Protein AF-A0AAI9RRG1-F1 (afdb_monomer_lite)

pLDDT: mean 95.92, std 4.25, range [77.69, 98.62]

Foldseek 3Di:
DDLVVLVVVLVVLVVVLVVLVVVLVVCVVVVVVVVNVVSVVVSVVSVVVNVVSVVVNVVD

Secondary structure (DSSP, 8-state):
--HHHHHHHHHHHHHHHHHHHHHHHHHHHTT-HHHHHHHHHHHHHHHHHHHHHHHHHHT-

Structure (mmCIF, N/CA/C/O backbone):
data_AF-A0AAI9RRG1-F1
#
_entry.id   AF-A0AAI9RRG1-F1
#
loop_
_atom_site.group_PDB
_atom_site.id
_atom_site.type_symbol
_atom_site.label_atom_id
_atom_site.label_alt_id
_atom_site.label_comp_id
_atom_site.label_asym_id
_atom_site.label_entity_id
_atom_site.label_seq_id
_atom_site.pdbx_PDB_ins_code
_atom_site.Cartn_x
_atom_site.Cartn_y
_atom_site.Cartn_z
_atom_site.occupancy
_atom_site.B_iso_or_equiv
_atom_site.auth_seq_id
_atom_site.auth_comp_id
_atom_site.auth_asym_id
_atom_site.auth_atom_id
_atom_site.pdbx_PDB_model_num
ATOM 1 N N . MET A 1 1 ? -6.062 -7.326 17.071 1.00 77.69 1 MET A N 1
ATOM 2 C CA . MET A 1 1 ? -5.650 -5.917 16.970 1.00 77.69 1 MET A CA 1
ATOM 3 C C . MET A 1 1 ? -6.743 -5.071 17.582 1.00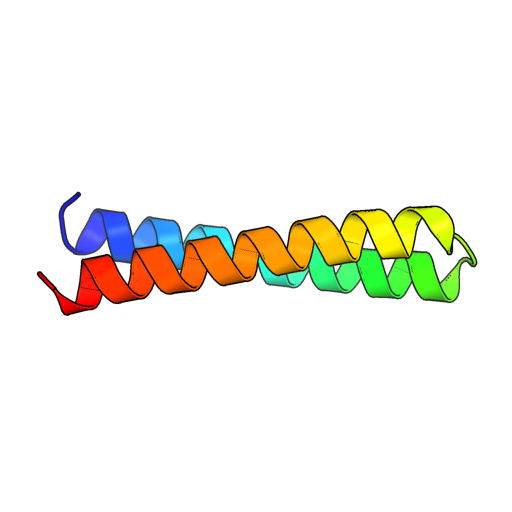 77.69 1 MET A C 1
ATOM 5 O O . MET A 1 1 ? -7.908 -5.416 17.413 1.00 77.69 1 MET A O 1
ATOM 9 N N . ASN A 1 2 ? -6.389 -4.022 18.307 1.00 96.06 2 ASN A N 1
ATOM 10 C CA . ASN A 1 2 ? -7.339 -2.995 18.719 1.00 96.06 2 ASN A CA 1
ATOM 11 C C . ASN A 1 2 ? -7.536 -1.961 17.591 1.00 96.06 2 ASN A C 1
ATOM 13 O O . ASN A 1 2 ? -6.823 -1.976 16.585 1.00 96.06 2 ASN A O 1
ATOM 17 N N . LYS A 1 3 ? -8.508 -1.059 17.766 1.00 97.44 3 LYS A N 1
ATOM 18 C CA . LYS A 1 3 ? -8.822 -0.001 16.797 1.00 97.44 3 LYS A CA 1
ATOM 19 C C . LYS A 1 3 ? -7.590 0.820 16.386 1.00 97.44 3 LYS A C 1
ATOM 21 O O . LYS A 1 3 ? -7.362 1.004 15.195 1.00 97.44 3 LYS A O 1
ATOM 26 N N . GLN A 1 4 ? -6.778 1.256 17.350 1.00 97.94 4 GLN A N 1
ATOM 27 C CA . GLN A 1 4 ? -5.605 2.099 17.085 1.00 97.94 4 GLN A CA 1
ATOM 28 C C . GLN A 1 4 ? -4.530 1.354 16.286 1.00 97.94 4 GLN A C 1
ATOM 30 O O . GLN A 1 4 ? -3.934 1.923 15.378 1.00 97.94 4 GLN A O 1
ATOM 35 N N . GLU A 1 5 ? -4.302 0.074 16.588 1.00 98.00 5 GLU A N 1
ATOM 36 C CA . GLU A 1 5 ? -3.351 -0.766 15.850 1.00 98.00 5 GLU A CA 1
ATOM 37 C C . GLU A 1 5 ? -3.773 -0.946 14.385 1.00 98.00 5 GLU A C 1
ATOM 39 O O . GLU A 1 5 ? -2.925 -0.929 13.496 1.00 98.00 5 GLU A O 1
ATOM 44 N N . LEU A 1 6 ? -5.075 -1.108 14.116 1.00 98.19 6 LEU A N 1
ATOM 45 C CA . LEU A 1 6 ? -5.591 -1.223 12.747 1.00 98.19 6 LEU A CA 1
ATOM 46 C C . LEU A 1 6 ? -5.497 0.097 11.989 1.00 98.19 6 LEU A C 1
ATOM 48 O O . LEU A 1 6 ? -5.046 0.105 10.849 1.00 98.19 6 LEU A O 1
ATOM 52 N N . GLU A 1 7 ? -5.889 1.207 12.615 1.00 98.12 7 GLU A N 1
ATOM 53 C CA . GLU A 1 7 ? -5.771 2.542 12.020 1.00 98.12 7 GLU A CA 1
ATOM 54 C C . GLU A 1 7 ? -4.312 2.872 11.682 1.00 98.12 7 GLU A C 1
ATOM 56 O O . GLU A 1 7 ? -4.036 3.384 10.596 1.00 98.12 7 GLU A O 1
ATOM 61 N N . TYR A 1 8 ? -3.376 2.512 12.566 1.00 98.50 8 TYR A N 1
ATOM 62 C CA . TYR A 1 8 ? -1.944 2.660 12.322 1.00 98.50 8 TYR A CA 1
ATOM 63 C C . TYR A 1 8 ? -1.469 1.806 11.140 1.00 98.50 8 TYR A C 1
ATOM 65 O O . TYR A 1 8 ? -0.863 2.341 10.216 1.00 98.50 8 TYR A O 1
ATOM 73 N N . ALA A 1 9 ? -1.807 0.513 11.117 1.00 98.19 9 ALA A N 1
ATOM 74 C CA . ALA A 1 9 ? -1.426 -0.384 10.025 1.00 98.19 9 ALA A CA 1
ATOM 75 C C . ALA A 1 9 ? -2.002 0.064 8.668 1.00 98.19 9 ALA A C 1
ATOM 77 O O . ALA A 1 9 ? -1.332 -0.022 7.642 1.00 98.19 9 ALA A O 1
ATOM 78 N N . ILE A 1 10 ? -3.237 0.579 8.650 1.00 98.56 10 ILE A N 1
ATOM 79 C CA . ILE A 1 10 ? -3.853 1.153 7.446 1.00 98.56 10 ILE A CA 1
ATOM 80 C C . ILE A 1 10 ? -3.096 2.404 6.996 1.00 98.56 10 ILE A C 1
ATOM 82 O O . ILE A 1 10 ? -2.876 2.584 5.799 1.00 98.56 10 ILE A O 1
ATOM 86 N N . ALA A 1 11 ? -2.734 3.289 7.927 1.00 98.56 11 ALA A N 1
ATOM 87 C CA . ALA A 1 11 ? -2.013 4.515 7.607 1.00 98.56 11 ALA A CA 1
ATOM 88 C C . ALA A 1 11 ? -0.619 4.219 7.039 1.00 98.56 11 ALA A C 1
ATOM 90 O O . ALA A 1 11 ? -0.261 4.786 6.010 1.00 98.56 11 ALA A O 1
ATOM 91 N N . GLU A 1 12 ? 0.123 3.303 7.662 1.00 98.44 12 GLU A N 1
ATOM 92 C CA . GLU A 1 12 ? 1.434 2.844 7.196 1.00 98.44 12 GLU A CA 1
ATOM 93 C C . GLU A 1 12 ? 1.336 2.238 5.789 1.00 98.44 12 GLU A C 1
ATOM 95 O O . GLU A 1 12 ? 1.987 2.716 4.860 1.00 98.44 12 GLU A O 1
ATOM 100 N N . LEU A 1 13 ? 0.418 1.288 5.583 1.00 98.50 13 LEU A N 1
ATOM 101 C CA . LEU A 1 13 ? 0.239 0.640 4.283 1.00 98.50 13 LEU A CA 1
ATOM 102 C C . LEU A 1 13 ? -0.184 1.627 3.180 1.00 98.50 13 LEU A C 1
ATOM 104 O O . LEU A 1 13 ? 0.209 1.470 2.027 1.00 98.50 13 LEU A O 1
ATOM 108 N N . LYS A 1 14 ? -0.952 2.676 3.511 1.00 98.44 14 LYS A N 1
ATOM 109 C CA . LYS A 1 14 ? -1.284 3.752 2.560 1.00 98.44 14 LYS A CA 1
ATOM 110 C C . LYS A 1 14 ? -0.071 4.603 2.182 1.00 98.44 14 LYS A C 1
ATOM 112 O O . LYS A 1 14 ? 0.005 5.040 1.036 1.00 98.44 14 LYS A O 1
ATOM 117 N N . MET A 1 15 ? 0.856 4.858 3.108 1.00 98.31 15 MET A N 1
ATOM 118 C CA . MET A 1 15 ? 2.091 5.587 2.790 1.00 98.31 15 MET A CA 1
ATOM 119 C C . MET A 1 15 ? 2.959 4.778 1.823 1.00 98.31 15 MET A C 1
ATOM 121 O O . MET A 1 15 ? 3.394 5.311 0.800 1.00 98.31 15 MET A O 1
ATOM 125 N N . ASP A 1 16 ? 3.125 3.483 2.098 1.00 98.12 16 ASP A N 1
ATOM 126 C CA . ASP A 1 16 ? 3.865 2.568 1.224 1.00 98.12 16 ASP A CA 1
ATOM 127 C C . ASP A 1 16 ? 3.212 2.452 -0.156 1.00 98.12 16 ASP A C 1
ATOM 129 O O . ASP A 1 16 ? 3.902 2.499 -1.175 1.00 98.12 16 ASP A O 1
ATOM 133 N N . TYR A 1 17 ? 1.879 2.374 -0.201 1.00 98.25 17 TYR A N 1
ATOM 134 C CA . TYR A 1 17 ? 1.109 2.337 -1.443 1.00 98.25 17 TYR A CA 1
ATOM 135 C C . TYR A 1 17 ? 1.406 3.548 -2.337 1.00 98.25 17 TYR A C 1
ATOM 137 O O . TYR A 1 17 ? 1.732 3.377 -3.511 1.00 98.25 17 TYR A O 1
ATOM 145 N N . VAL A 1 18 ? 1.363 4.766 -1.783 1.00 98.00 18 VAL A N 1
ATOM 146 C CA . VAL A 1 18 ? 1.649 6.001 -2.537 1.00 98.00 18 VAL A CA 1
ATOM 147 C C . VAL A 1 18 ? 3.092 6.024 -3.039 1.00 98.00 18 VAL A C 1
ATOM 149 O O . VAL A 1 18 ? 3.338 6.370 -4.195 1.00 98.00 18 VAL A O 1
ATOM 152 N N . SER A 1 19 ? 4.053 5.627 -2.199 1.00 97.81 19 SER A N 1
ATOM 153 C CA . SER A 1 19 ? 5.455 5.545 -2.623 1.00 97.81 19 SER A CA 1
ATOM 154 C C . SER A 1 19 ? 5.632 4.554 -3.776 1.00 97.81 19 SER A C 1
ATOM 156 O O . SER A 1 19 ? 6.315 4.850 -4.757 1.00 97.81 19 SER A O 1
ATOM 158 N N . HIS A 1 20 ? 4.997 3.387 -3.675 1.00 97.88 20 HIS A N 1
ATOM 159 C CA . HIS A 1 20 ? 5.106 2.317 -4.658 1.00 97.88 20 HIS A CA 1
ATOM 160 C C . HIS A 1 20 ? 4.438 2.680 -5.994 1.00 97.88 20 HIS A C 1
ATOM 162 O O . HIS A 1 20 ? 4.975 2.339 -7.046 1.00 97.88 20 HIS A O 1
ATOM 168 N N . GLN A 1 21 ? 3.336 3.443 -5.983 1.00 97.06 21 GLN A N 1
ATOM 169 C CA . GLN A 1 21 ? 2.752 4.021 -7.204 1.00 97.06 21 GLN A CA 1
ATOM 170 C C . GLN A 1 21 ? 3.727 4.962 -7.921 1.00 97.06 21 GLN A C 1
ATOM 172 O O . GLN A 1 21 ? 3.936 4.825 -9.124 1.00 97.06 21 GLN A O 1
ATOM 177 N N . GLY A 1 22 ? 4.396 5.855 -7.187 1.00 96.94 22 GLY A N 1
ATOM 178 C CA . GLY A 1 22 ? 5.402 6.744 -7.778 1.00 96.94 22 GLY A CA 1
ATOM 179 C C . GLY A 1 22 ? 6.593 5.989 -8.382 1.00 96.94 22 GLY A C 1
ATOM 180 O O . GLY A 1 22 ? 7.194 6.437 -9.358 1.00 96.94 22 GLY A O 1
ATOM 181 N N . ASP A 1 23 ? 6.941 4.824 -7.837 1.00 95.81 23 ASP A N 1
ATOM 182 C CA . ASP A 1 23 ? 7.973 3.967 -8.420 1.00 95.81 23 ASP A CA 1
ATOM 183 C C . ASP A 1 23 ? 7.489 3.233 -9.678 1.00 95.81 23 ASP A C 1
ATOM 185 O O . ASP A 1 23 ? 8.277 3.061 -10.609 1.00 95.81 23 ASP A O 1
ATOM 189 N N . ILE A 1 24 ? 6.205 2.869 -9.762 1.00 96.62 24 ILE A N 1
ATOM 190 C CA . ILE A 1 24 ? 5.594 2.351 -10.998 1.00 96.62 24 ILE A CA 1
ATOM 191 C C . ILE A 1 24 ? 5.677 3.399 -12.111 1.00 96.62 24 ILE A C 1
ATOM 193 O O . ILE A 1 24 ? 6.218 3.095 -13.173 1.00 96.62 24 ILE A O 1
ATOM 197 N N . GLU A 1 25 ? 5.264 4.642 -11.851 1.00 96.12 25 GLU A N 1
ATOM 198 C CA . GLU A 1 25 ? 5.332 5.736 -12.836 1.00 96.12 25 GLU A CA 1
ATOM 199 C C . GLU A 1 25 ? 6.769 5.948 -13.359 1.00 96.12 25 GLU A C 1
ATOM 201 O O . GLU A 1 25 ? 7.017 6.137 -14.556 1.00 96.12 25 GLU A O 1
ATOM 206 N N . LYS A 1 26 ? 7.772 5.855 -12.476 1.00 96.19 26 LYS A N 1
ATOM 207 C CA . LYS A 1 26 ? 9.188 5.907 -12.882 1.00 96.19 26 LYS A CA 1
ATOM 208 C C . LYS A 1 26 ? 9.586 4.715 -13.754 1.00 96.19 26 LYS A C 1
ATOM 210 O O . LYS A 1 26 ? 10.339 4.878 -14.714 1.00 96.19 26 LYS A O 1
ATOM 215 N N . LEU A 1 27 ? 9.132 3.505 -13.430 1.00 95.00 27 LEU A N 1
ATOM 216 C CA . LEU A 1 27 ? 9.440 2.303 -14.212 1.00 95.00 27 LEU A CA 1
ATOM 217 C C . LEU A 1 27 ? 8.808 2.355 -15.609 1.00 95.00 27 LEU A C 1
ATOM 219 O O . LEU A 1 27 ? 9.463 1.975 -16.582 1.00 95.00 27 LEU A O 1
ATOM 223 N N . GLU A 1 28 ? 7.586 2.876 -15.714 1.00 92.31 28 GLU A N 1
ATOM 224 C CA . GLU A 1 28 ? 6.889 3.102 -16.983 1.00 92.31 28 GLU A CA 1
ATOM 225 C C . GLU A 1 28 ? 7.638 4.112 -17.857 1.00 92.31 28 GLU A C 1
ATOM 227 O O . GLU A 1 28 ? 7.929 3.837 -19.022 1.00 92.31 28 GLU A O 1
ATOM 232 N N . THR A 1 29 ? 8.039 5.249 -17.282 1.00 92.44 29 THR A N 1
ATOM 233 C CA . THR A 1 29 ? 8.747 6.312 -18.019 1.00 92.44 29 THR A CA 1
ATOM 234 C C . THR A 1 29 ? 10.165 5.928 -18.442 1.00 92.44 29 THR A C 1
ATOM 236 O O . THR A 1 29 ? 10.676 6.448 -19.432 1.00 92.44 29 THR A O 1
ATOM 239 N N . THR A 1 30 ? 10.805 4.998 -17.730 1.00 93.12 30 THR A N 1
ATOM 240 C CA . THR A 1 30 ? 12.164 4.515 -18.035 1.00 93.12 30 THR A CA 1
ATOM 241 C C . THR A 1 30 ? 12.192 3.254 -18.907 1.00 93.12 30 THR A C 1
ATOM 243 O O . THR A 1 30 ? 13.275 2.780 -19.247 1.00 93.12 30 THR A O 1
ATOM 246 N N . GLY A 1 31 ? 11.031 2.719 -19.306 1.00 85.81 31 GLY A N 1
ATOM 247 C CA . GLY A 1 31 ? 10.928 1.605 -20.256 1.00 85.81 31 GLY A CA 1
ATOM 248 C C . GLY A 1 31 ? 11.134 0.206 -19.660 1.00 85.81 31 GLY A C 1
ATOM 249 O O . GLY A 1 31 ? 11.400 -0.743 -20.398 1.00 85.81 31 GLY A O 1
ATOM 250 N N . HIS A 1 32 ? 10.993 0.035 -18.342 1.00 87.75 32 HIS A N 1
ATOM 251 C CA . HIS A 1 32 ? 11.181 -1.250 -17.657 1.00 87.75 32 HIS A CA 1
ATOM 252 C C . HIS A 1 32 ? 9.876 -2.065 -17.572 1.00 87.75 32 HIS A C 1
ATOM 254 O O . HIS A 1 32 ? 9.454 -2.453 -16.483 1.00 87.75 32 HIS A O 1
ATOM 260 N N . ALA A 1 33 ? 9.237 -2.365 -18.708 1.00 82.12 33 ALA A N 1
ATOM 261 C CA . ALA A 1 33 ? 7.897 -2.977 -18.760 1.00 82.12 33 ALA A CA 1
ATOM 262 C C . ALA A 1 33 ? 7.737 -4.258 -17.905 1.00 82.12 33 ALA A C 1
ATOM 264 O O . ALA A 1 33 ? 6.762 -4.402 -17.176 1.00 82.12 33 ALA A O 1
ATOM 265 N N . GLY A 1 34 ? 8.724 -5.164 -17.899 1.00 84.94 34 GLY A N 1
ATOM 266 C CA . GLY A 1 34 ? 8.671 -6.377 -17.060 1.00 84.94 34 GLY A CA 1
ATOM 267 C C . GLY A 1 34 ? 8.807 -6.124 -15.548 1.00 84.94 34 GLY A C 1
ATOM 268 O O . GLY A 1 34 ? 8.510 -7.000 -14.736 1.00 84.94 34 GLY A O 1
ATOM 269 N N . MET A 1 35 ? 9.281 -4.943 -15.146 1.00 90.88 35 MET A N 1
ATOM 270 C CA . MET A 1 35 ? 9.319 -4.509 -13.746 1.00 90.88 35 MET A CA 1
ATOM 271 C C . MET A 1 35 ? 8.023 -3.797 -13.348 1.00 90.88 35 MET A C 1
ATOM 273 O O . MET A 1 35 ? 7.638 -3.907 -12.185 1.00 90.88 35 MET A O 1
ATOM 277 N N . VAL A 1 36 ? 7.349 -3.140 -14.302 1.00 94.44 36 VAL A N 1
ATOM 278 C CA . VAL A 1 36 ? 6.016 -2.540 -14.125 1.00 94.44 36 VAL A CA 1
ATOM 279 C C . VAL A 1 36 ? 5.006 -3.617 -13.745 1.00 94.44 36 VAL A C 1
ATOM 281 O O . VAL A 1 36 ? 4.445 -3.536 -12.662 1.00 94.44 36 VAL A O 1
ATOM 284 N N . GLU A 1 37 ? 4.893 -4.701 -14.518 1.00 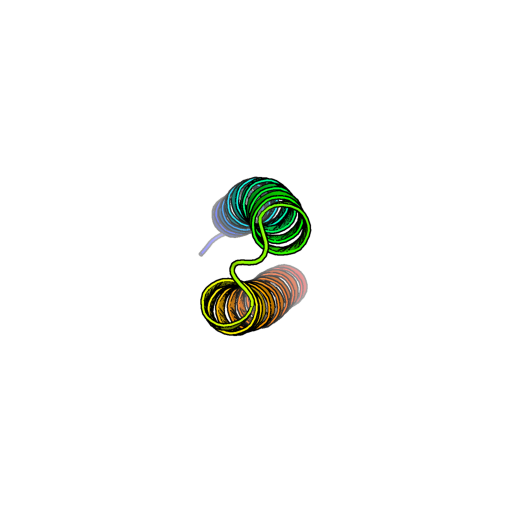93.81 37 GLU A N 1
ATOM 285 C CA . GLU A 1 37 ? 3.949 -5.798 -14.227 1.00 93.81 37 GLU A CA 1
ATOM 286 C C . GLU A 1 37 ? 4.155 -6.382 -12.813 1.00 93.81 37 GLU A C 1
ATOM 288 O O . GLU A 1 37 ? 3.223 -6.588 -12.035 1.00 93.81 37 GLU A O 1
ATOM 293 N N . LYS A 1 38 ? 5.415 -6.597 -12.414 1.00 95.44 38 LYS A N 1
ATOM 294 C CA . LYS A 1 38 ? 5.741 -7.072 -11.058 1.00 95.44 38 LYS A CA 1
ATOM 295 C C . LYS A 1 38 ? 5.386 -6.058 -9.979 1.00 95.44 38 LYS A C 1
ATOM 297 O O . LYS A 1 38 ? 5.142 -6.454 -8.838 1.00 95.44 38 LYS A O 1
ATOM 302 N N . ALA A 1 39 ? 5.475 -4.771 -10.285 1.00 96.00 39 ALA A N 1
ATOM 303 C CA . ALA A 1 39 ? 5.120 -3.708 -9.367 1.00 96.00 39 ALA A CA 1
ATOM 304 C C . ALA A 1 39 ? 3.592 -3.567 -9.266 1.00 96.00 39 ALA A C 1
ATOM 306 O O . ALA A 1 39 ? 3.090 -3.501 -8.148 1.00 96.00 39 ALA A O 1
ATOM 307 N N . GLU A 1 40 ? 2.843 -3.674 -10.360 1.00 96.56 40 GLU A N 1
ATOM 308 C CA . GLU A 1 40 ? 1.374 -3.725 -10.354 1.00 96.56 40 GLU A CA 1
ATOM 309 C C . GLU A 1 40 ? 0.847 -4.913 -9.536 1.00 96.56 40 GLU A C 1
ATOM 311 O O . GLU A 1 40 ? -0.010 -4.741 -8.674 1.00 96.56 40 GLU A O 1
ATOM 316 N N . LEU A 1 41 ? 1.443 -6.103 -9.679 1.00 97.31 41 LEU A N 1
ATOM 317 C CA . LEU A 1 41 ? 1.094 -7.266 -8.848 1.00 97.31 41 LEU A CA 1
ATOM 318 C C . LEU A 1 41 ? 1.339 -7.037 -7.348 1.00 97.31 41 LEU A C 1
ATOM 320 O O . LEU A 1 41 ? 0.677 -7.643 -6.503 1.00 97.31 41 LEU A O 1
ATOM 324 N N . ARG A 1 42 ? 2.328 -6.209 -6.984 1.00 96.88 42 ARG A N 1
ATOM 325 C CA . ARG A 1 42 ? 2.529 -5.804 -5.584 1.00 96.88 42 ARG A CA 1
ATOM 326 C C . ARG A 1 42 ? 1.476 -4.789 -5.153 1.00 96.88 42 ARG A C 1
ATOM 328 O O . ARG A 1 42 ? 0.975 -4.921 -4.042 1.00 96.88 42 ARG A O 1
ATOM 335 N N . LEU A 1 43 ? 1.122 -3.845 -6.023 1.00 97.94 43 LEU A N 1
ATOM 336 C CA . LEU A 1 43 ? 0.083 -2.848 -5.772 1.00 97.94 43 LEU A CA 1
ATOM 337 C C . LEU A 1 43 ? -1.267 -3.527 -5.486 1.00 97.94 43 LEU A C 1
ATOM 339 O O . LEU A 1 43 ? -1.870 -3.272 -4.449 1.00 97.94 43 LEU A O 1
ATOM 343 N N . GLU A 1 44 ? -1.666 -4.497 -6.313 1.00 98.12 44 GLU A N 1
ATOM 344 C CA . GLU A 1 44 ? -2.901 -5.274 -6.126 1.00 98.12 44 GLU A CA 1
ATOM 345 C C . GLU A 1 44 ? -2.927 -6.005 -4.768 1.00 98.12 44 GLU A C 1
ATOM 347 O O . GLU A 1 44 ? -3.950 -6.068 -4.082 1.00 98.12 44 GLU A O 1
ATOM 352 N N . LYS A 1 45 ? -1.787 -6.556 -4.330 1.00 98.31 45 LYS A N 1
ATOM 353 C CA . LYS A 1 45 ? -1.688 -7.200 -3.010 1.00 98.31 45 LYS A CA 1
ATOM 354 C C . LYS A 1 45 ? -1.883 -6.201 -1.87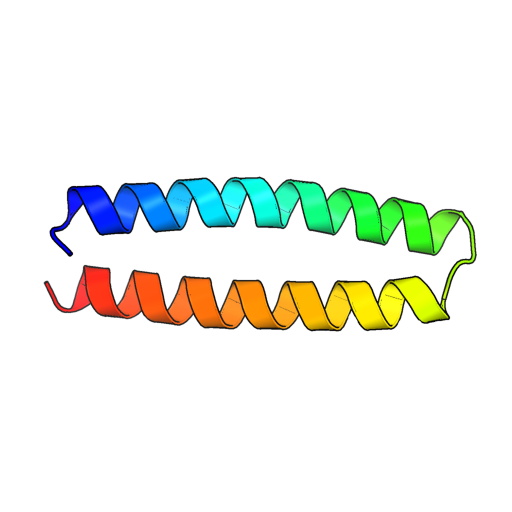3 1.00 98.31 45 LYS A C 1
ATOM 356 O O . LYS A 1 45 ? -2.576 -6.535 -0.913 1.00 98.31 45 LYS A O 1
ATOM 361 N N . MET A 1 46 ? -1.312 -5.001 -1.986 1.00 98.44 46 MET A N 1
ATOM 362 C CA . MET A 1 46 ? -1.513 -3.938 -0.995 1.00 98.44 46 MET A CA 1
ATOM 363 C C . MET A 1 46 ? -2.988 -3.527 -0.921 1.00 98.44 46 MET A C 1
ATOM 365 O O . MET A 1 46 ? -3.513 -3.348 0.173 1.00 98.44 46 MET A O 1
ATOM 369 N N . GLU A 1 47 ? -3.689 -3.446 -2.055 1.00 98.44 47 GLU A N 1
ATOM 370 C CA . GLU A 1 47 ? -5.121 -3.106 -2.097 1.00 98.44 47 GLU A CA 1
ATOM 371 C C . GLU A 1 47 ? -5.980 -4.148 -1.383 1.00 98.44 47 GLU A C 1
ATOM 373 O O . GLU A 1 47 ? -6.841 -3.800 -0.572 1.00 98.44 47 GLU A O 1
ATOM 378 N N . ARG A 1 48 ? -5.702 -5.437 -1.615 1.00 98.62 48 ARG A N 1
ATOM 379 C CA . ARG A 1 48 ? -6.370 -6.533 -0.897 1.00 98.62 48 ARG A CA 1
ATOM 380 C C . ARG A 1 48 ? -6.105 -6.457 0.608 1.00 98.62 48 ARG A C 1
ATOM 382 O O . ARG A 1 48 ? -7.039 -6.569 1.397 1.00 98.62 48 ARG A O 1
ATOM 389 N N . GLN A 1 49 ? -4.860 -6.200 1.011 1.00 98.31 49 GLN A N 1
ATOM 390 C CA . GLN A 1 49 ? -4.499 -6.036 2.423 1.00 98.31 49 GLN A CA 1
ATOM 391 C C . GLN A 1 49 ? -5.191 -4.825 3.065 1.00 98.31 49 GLN A C 1
ATOM 393 O O . GLN A 1 49 ? -5.706 -4.934 4.179 1.00 98.31 49 GLN A O 1
ATOM 398 N N . LEU A 1 50 ? -5.271 -3.687 2.367 1.00 98.62 50 LEU A N 1
ATOM 399 C CA . LEU A 1 50 ? -6.021 -2.517 2.828 1.00 98.62 50 LEU A CA 1
ATOM 400 C C . LEU A 1 50 ? -7.505 -2.841 3.004 1.00 98.62 50 LEU A C 1
ATOM 402 O O . LEU A 1 50 ? -8.093 -2.447 4.011 1.00 98.62 50 LEU A O 1
ATOM 406 N N . ALA A 1 51 ? -8.118 -3.554 2.058 1.00 98.56 51 ALA A N 1
ATOM 407 C CA . ALA A 1 51 ? -9.516 -3.961 2.163 1.00 98.56 51 ALA A CA 1
ATOM 408 C C . ALA A 1 51 ? -9.753 -4.850 3.396 1.00 98.56 51 ALA A C 1
ATOM 410 O O . ALA A 1 51 ? -10.668 -4.588 4.174 1.00 98.56 51 ALA A O 1
ATOM 411 N N . GLU A 1 52 ? -8.884 -5.836 3.635 1.00 98.44 52 GLU A N 1
ATOM 412 C CA . GLU A 1 52 ? -8.961 -6.701 4.817 1.00 98.44 52 GLU A CA 1
ATOM 413 C C . GLU A 1 52 ? -8.815 -5.929 6.135 1.00 98.44 52 GLU A C 1
ATOM 415 O O . GLU A 1 52 ? -9.539 -6.199 7.093 1.00 98.44 52 GLU A O 1
ATOM 420 N N . LEU A 1 53 ? -7.880 -4.976 6.211 1.00 98.38 53 LEU A N 1
ATOM 421 C CA . LEU A 1 53 ? -7.684 -4.159 7.410 1.00 98.38 53 LEU A CA 1
ATOM 422 C C . LEU A 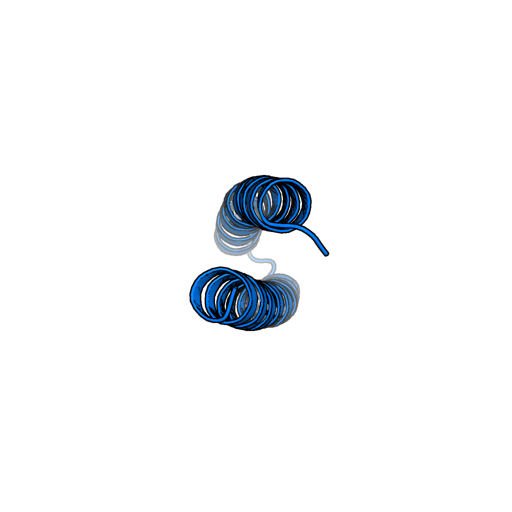1 53 ? -8.880 -3.237 7.671 1.00 98.38 53 LEU A C 1
ATOM 424 O O . LEU A 1 53 ? -9.320 -3.129 8.814 1.00 98.38 53 LEU A O 1
ATOM 428 N N . ASN A 1 54 ? -9.434 -2.614 6.627 1.00 98.12 54 ASN A N 1
ATOM 429 C CA . ASN A 1 54 ? -10.634 -1.786 6.753 1.00 98.12 54 ASN A CA 1
ATOM 430 C C . ASN A 1 54 ? -11.850 -2.615 7.180 1.00 98.12 54 ASN A C 1
ATOM 432 O O . ASN A 1 54 ? -12.618 -2.158 8.021 1.00 98.12 54 ASN A O 1
ATOM 436 N N . GLN A 1 55 ? -12.002 -3.838 6.660 1.00 98.44 55 GLN A N 1
ATOM 437 C CA . GLN A 1 55 ? -13.066 -4.746 7.086 1.00 98.44 55 GLN A CA 1
ATOM 438 C C . GLN A 1 55 ? -12.928 -5.090 8.575 1.00 98.44 55 GLN A C 1
ATOM 440 O O . GLN A 1 55 ? -13.870 -4.914 9.339 1.00 98.44 55 GLN A O 1
ATOM 445 N N . LYS A 1 56 ? -11.723 -5.471 9.022 1.00 98.06 56 LYS A N 1
ATOM 446 C CA . LYS A 1 56 ? -11.441 -5.738 10.445 1.00 98.06 56 LYS A CA 1
ATOM 447 C C . LYS A 1 56 ? -11.718 -4.530 11.341 1.00 98.06 56 LYS A C 1
ATOM 449 O O . LYS A 1 56 ? -12.134 -4.712 12.477 1.00 98.06 56 LYS A O 1
ATOM 454 N N . LEU A 1 57 ? -11.449 -3.317 10.854 1.00 97.69 57 LEU A N 1
ATOM 455 C CA . LEU A 1 57 ? -11.720 -2.075 11.579 1.00 97.69 57 LEU A CA 1
ATOM 456 C C . LEU A 1 57 ? -13.221 -1.763 11.653 1.00 97.69 57 LEU A C 1
ATOM 458 O O . LEU A 1 57 ? -13.667 -1.209 12.652 1.00 97.69 57 LEU A O 1
ATOM 462 N N . ALA A 1 58 ? -13.982 -2.098 10.612 1.00 97.44 58 ALA A N 1
ATOM 463 C CA . ALA A 1 58 ? -15.431 -1.925 10.580 1.00 97.44 58 ALA A CA 1
ATOM 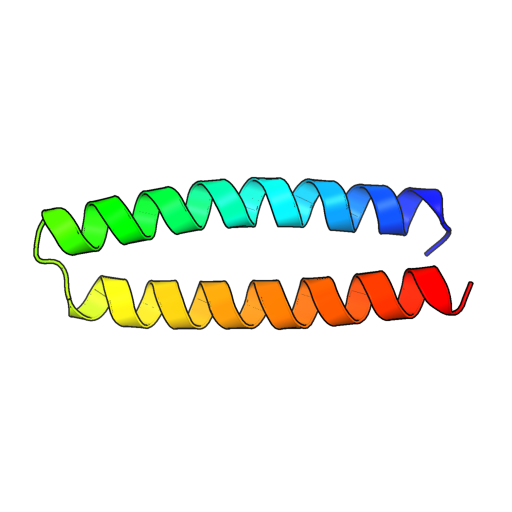464 C C . ALA A 1 58 ? -16.171 -2.947 11.462 1.00 97.44 58 ALA A C 1
ATOM 466 O O . ALA A 1 58 ? -17.224 -2.624 12.004 1.00 97.44 58 ALA A O 1
ATOM 467 N N . ASP A 1 59 ? -15.610 -4.149 11.616 1.00 97.12 59 ASP A N 1
ATOM 468 C CA . ASP A 1 59 ? -16.177 -5.250 12.409 1.00 97.12 59 ASP A CA 1
ATOM 469 C C . ASP A 1 59 ? -15.841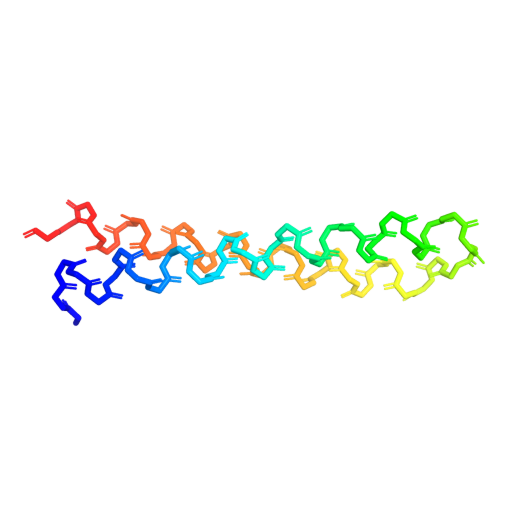 -5.174 13.919 1.00 97.12 59 ASP A C 1
ATOM 471 O O . ASP A 1 59 ? -16.164 -6.097 14.671 1.00 97.12 59 ASP A O 1
ATOM 475 N N . LEU A 1 60 ? -15.170 -4.101 14.357 1.00 91.88 60 LEU A N 1
ATOM 476 C CA . LEU A 1 60 ? -14.731 -3.840 15.738 1.00 91.88 60 LEU A CA 1
ATOM 477 C C . LEU A 1 60 ? -15.769 -3.059 16.550 1.00 91.88 60 LEU A C 1
ATOM 479 O O . LEU A 1 60 ? -15.977 -3.445 17.723 1.00 91.88 60 LEU A O 1
#

Sequence (60 aa):
MNKQELEYAIAELKMDYVSHQGDIEKLETTGHAGMVEKAELRLEKMERQLAELNQKLADL

Radius of gyration: 13.94 Å; chains: 1; bounding box: 28×14×39 Å